Protein AF-A0AAW6DML3-F1 (afdb_monomer_lite)

Organism: Mediterraneibacter gnavus (NCBI:txid33038)

Secondary structure (DSSP, 8-state):
-PPPPP-------S----EEE--SSTTTT-EEE-----TTHHHHHHHHHHHHHHHHHHHHHHHHHHHS--SSSHHHHHHHHH--TTSS------TTHHHHHHH-TTTTTHHHHHHHHHHHHHHHHHTTT----

Sequence (133 aa):
MAKGKKKFQIETPRGKISTYTISKGNLKGRTIARLDWNPNFRPNMESGFANAQEFVDSECIRRMNPETPRRTGALAKSPTLGSVIGSGEIDQIAPYARRQYYEHKEKSRWFERMKNRHKDSILKGAANYVKSH

Foldseek 3Di:
DAADADQDFDDDDDDDWDWDADCDDPRHGDIGTDDDDDPCLGVLQRQLLQVLQLLLLVLLLVLLLVLDDDDPSLQSCQQVVRYDRNRNDGDRPDPCNVVCQPPPPPRHVSSVVSCVVCVVVSVVVSVVSRDDD

Structure (mmCIF, N/CA/C/O backbone):
data_AF-A0AAW6DML3-F1
#
_entry.id   AF-A0AAW6DML3-F1
#
loop_
_atom_site.group_PDB
_atom_site.id
_atom_site.type_symbol
_atom_site.label_atom_id
_atom_site.label_alt_id
_atom_site.label_comp_id
_atom_site.label_asym_id
_atom_site.label_entity_id
_atom_site.label_seq_id
_atom_site.pdbx_PDB_ins_code
_atom_site.Cartn_x
_atom_site.Cartn_y
_atom_site.Cartn_z
_atom_site.occupancy
_atom_site.B_iso_or_equiv
_atom_site.auth_seq_id
_atom_site.auth_comp_id
_atom_site.auth_asym_id
_atom_site.auth_atom_id
_atom_site.pdbx_PDB_model_num
ATOM 1 N N . MET A 1 1 ? 2.579 -18.655 -4.640 1.00 49.41 1 MET A N 1
ATOM 2 C CA . MET A 1 1 ? 1.121 -18.416 -4.684 1.00 49.41 1 MET A CA 1
ATOM 3 C C . MET A 1 1 ? 0.875 -17.087 -4.006 1.00 49.41 1 MET A C 1
ATOM 5 O O . MET A 1 1 ? 1.466 -16.884 -2.953 1.00 49.41 1 MET A O 1
ATOM 9 N N . ALA A 1 2 ? 0.085 -16.204 -4.617 1.00 57.69 2 ALA A N 1
ATOM 10 C CA . ALA A 1 2 ? -0.191 -14.885 -4.059 1.00 57.69 2 ALA A CA 1
ATOM 11 C C . ALA A 1 2 ? -0.831 -15.024 -2.674 1.00 57.69 2 ALA A C 1
ATOM 13 O O . ALA A 1 2 ? -1.744 -15.835 -2.482 1.00 57.69 2 ALA A O 1
ATOM 14 N N . LYS A 1 3 ? -0.344 -14.257 -1.703 1.00 67.94 3 LYS A N 1
ATOM 15 C CA . LYS A 1 3 ? -0.898 -14.257 -0.350 1.00 67.94 3 LYS A CA 1
ATOM 16 C C . LYS A 1 3 ? -2.324 -13.696 -0.387 1.00 67.94 3 LYS A C 1
ATOM 18 O O . LYS A 1 3 ? -2.578 -12.685 -1.035 1.00 67.94 3 LYS A O 1
ATOM 23 N N . GLY A 1 4 ? -3.269 -14.364 0.279 1.00 72.94 4 GLY A N 1
ATOM 24 C CA . GLY A 1 4 ? -4.652 -13.884 0.377 1.00 72.94 4 GLY A CA 1
ATOM 25 C C . GLY A 1 4 ? -4.756 -12.534 1.101 1.00 72.94 4 GLY A C 1
ATOM 26 O O . GLY A 1 4 ? -3.795 -12.085 1.729 1.00 72.94 4 GLY A O 1
ATOM 27 N N . LYS A 1 5 ? -5.932 -11.893 1.039 1.00 79.00 5 LYS A N 1
ATOM 28 C CA . LYS A 1 5 ? -6.179 -10.616 1.732 1.00 79.00 5 LYS A CA 1
ATOM 29 C C . LYS A 1 5 ? -5.809 -10.710 3.214 1.00 79.00 5 LYS A C 1
ATOM 31 O O . LYS A 1 5 ? -6.138 -11.692 3.889 1.00 79.00 5 LYS A O 1
ATOM 36 N N . LYS A 1 6 ? -5.138 -9.676 3.722 1.00 78.19 6 LYS A N 1
ATOM 37 C CA . LYS A 1 6 ? -4.683 -9.622 5.108 1.00 78.19 6 LYS A CA 1
ATOM 38 C C . LYS A 1 6 ? -5.885 -9.509 6.041 1.00 78.19 6 LYS A C 1
ATOM 40 O O . LYS A 1 6 ? -6.681 -8.580 5.938 1.00 78.19 6 LYS A O 1
ATOM 45 N N . LYS A 1 7 ? -6.005 -10.458 6.969 1.00 73.31 7 LYS A N 1
ATOM 46 C CA . LYS A 1 7 ? -6.999 -10.397 8.044 1.00 73.31 7 LYS A CA 1
ATOM 47 C C . LYS A 1 7 ? -6.430 -9.560 9.183 1.00 73.31 7 LYS A C 1
ATOM 49 O O . LYS A 1 7 ? -5.454 -9.963 9.812 1.00 73.31 7 LYS A O 1
ATOM 54 N N . PHE A 1 8 ? -7.021 -8.397 9.419 1.00 71.75 8 PHE A N 1
ATOM 55 C CA . PHE A 1 8 ? -6.728 -7.589 10.595 1.00 71.75 8 PHE A CA 1
ATOM 56 C C . PHE A 1 8 ? -7.548 -8.133 11.764 1.00 71.75 8 PHE A C 1
ATOM 58 O O . PHE A 1 8 ? -8.754 -8.304 11.631 1.00 71.75 8 PHE A O 1
ATOM 65 N N . GLN A 1 9 ? -6.885 -8.450 12.874 1.00 68.62 9 GLN A N 1
ATOM 66 C CA . GLN A 1 9 ? -7.535 -8.817 14.129 1.00 68.62 9 GLN A CA 1
ATOM 67 C C . GLN A 1 9 ? -7.141 -7.778 15.167 1.00 68.62 9 GLN A C 1
ATOM 69 O O . GLN A 1 9 ? -5.955 -7.610 15.453 1.00 68.62 9 GLN A O 1
ATOM 74 N N . ILE A 1 10 ? -8.123 -7.049 15.693 1.00 64.75 10 ILE A N 1
ATOM 75 C CA . ILE A 1 10 ? -7.878 -6.052 16.735 1.00 64.75 10 ILE A CA 1
ATOM 76 C C . ILE A 1 10 ? -8.246 -6.653 18.084 1.00 64.75 10 ILE A C 1
ATOM 78 O O . ILE A 1 10 ? -9.422 -6.846 18.421 1.00 64.75 10 ILE A O 1
ATOM 82 N N . GLU A 1 11 ? -7.212 -6.908 18.876 1.00 58.78 11 GLU A N 1
ATOM 83 C CA . GLU A 1 11 ? -7.327 -7.217 20.293 1.00 58.78 11 GLU A CA 1
ATOM 84 C C . GLU A 1 11 ? -7.375 -5.898 21.069 1.00 58.78 11 GLU A C 1
ATOM 86 O O . GLU A 1 11 ? -6.364 -5.234 21.288 1.00 58.78 11 GLU A O 1
ATOM 91 N N . THR A 1 12 ? -8.573 -5.453 21.450 1.00 58.56 12 THR A N 1
ATOM 92 C CA . THR A 1 12 ? -8.710 -4.261 22.297 1.00 58.56 12 THR A CA 1
ATOM 93 C C . THR A 1 12 ? -8.228 -4.576 23.715 1.00 58.56 12 THR A C 1
ATOM 95 O O . THR A 1 12 ? -8.792 -5.480 24.346 1.00 58.56 12 THR A O 1
ATOM 98 N N . PRO A 1 13 ? -7.274 -3.819 24.285 1.00 53.22 13 PRO A N 1
ATOM 99 C CA . PRO A 1 13 ? -6.909 -3.982 25.679 1.00 53.22 13 PRO A CA 1
ATOM 100 C C . PRO A 1 13 ? -8.040 -3.439 26.560 1.00 53.22 13 PRO A C 1
ATOM 102 O O . PRO A 1 13 ? -8.206 -2.237 26.744 1.00 53.22 13 PRO A O 1
ATOM 105 N N . ARG A 1 14 ? -8.831 -4.345 27.130 1.00 52.03 14 ARG A N 1
ATOM 106 C CA . ARG A 1 14 ? -8.954 -4.437 28.593 1.00 52.03 14 ARG A CA 1
ATOM 107 C C . ARG A 1 14 ? -9.643 -3.311 29.391 1.00 52.03 14 ARG A C 1
ATOM 109 O O . ARG A 1 14 ? -10.562 -3.593 30.149 1.00 52.03 14 ARG A O 1
ATOM 116 N N . GLY A 1 15 ? -9.120 -2.075 29.376 1.00 51.00 15 GLY A N 1
ATOM 117 C CA . GLY A 1 15 ? -9.242 -1.198 30.557 1.00 51.00 15 GLY A CA 1
ATOM 118 C C . GLY A 1 15 ? -8.995 0.313 30.398 1.00 51.00 15 GLY A C 1
ATOM 119 O O . GLY A 1 15 ? -7.911 0.757 30.049 1.00 51.00 15 GLY A O 1
ATOM 120 N N . LYS A 1 16 ? -10.017 1.098 30.755 1.00 44.84 16 LYS A N 1
ATOM 121 C CA . LYS A 1 16 ? -10.086 2.570 30.934 1.00 44.84 16 LYS A CA 1
ATOM 122 C C . LYS A 1 16 ? -11.348 2.977 31.736 1.00 44.84 16 LYS A C 1
ATOM 124 O O . LYS A 1 16 ? -12.293 3.562 31.254 1.00 44.84 16 LYS A O 1
ATOM 129 N N . ILE A 1 17 ? -11.451 2.441 32.933 1.00 45.34 17 ILE A N 1
ATOM 130 C CA . ILE A 1 17 ? -12.306 2.829 34.059 1.00 45.34 17 ILE A CA 1
ATOM 131 C C . ILE A 1 17 ? -13.256 4.069 33.869 1.00 45.34 17 ILE A C 1
ATOM 133 O O . ILE A 1 17 ? -12.784 5.199 33.920 1.00 45.34 17 ILE A O 1
ATOM 137 N N . SER A 1 18 ? -14.589 3.890 33.762 1.00 50.72 18 SER A N 1
ATOM 138 C CA . SER A 1 18 ? -15.626 4.954 33.892 1.00 50.72 18 SER A CA 1
ATOM 139 C C . SER A 1 18 ? -16.259 4.945 35.283 1.00 50.72 18 SER A C 1
ATOM 141 O O . SER A 1 18 ? -17.000 4.025 35.623 1.00 50.72 18 SER A O 1
ATOM 143 N N . THR A 1 19 ? -15.973 5.950 36.100 1.00 45.53 19 THR A N 1
ATOM 144 C CA . THR A 1 19 ? -16.494 6.080 37.466 1.00 45.53 19 THR A CA 1
ATOM 145 C C . THR A 1 19 ? -17.940 6.594 37.490 1.00 45.53 19 THR A C 1
ATOM 147 O O . THR A 1 19 ? -18.241 7.620 36.889 1.00 45.53 19 THR A O 1
ATOM 150 N N . TYR A 1 20 ? -18.843 5.930 38.218 1.00 52.28 20 TYR A N 1
ATOM 151 C CA . TYR A 1 20 ? -20.169 6.462 38.553 1.00 52.28 20 TYR A CA 1
ATOM 152 C C . TYR A 1 20 ? -20.487 6.295 40.046 1.00 52.28 20 TYR A C 1
ATOM 154 O O . TYR A 1 20 ? -20.184 5.267 40.659 1.00 52.28 20 TYR A O 1
ATOM 162 N N . THR A 1 21 ? -21.095 7.332 40.630 1.00 46.97 21 THR A N 1
ATOM 163 C CA . THR A 1 21 ? -21.505 7.381 42.042 1.00 46.97 21 THR A CA 1
ATOM 164 C C . THR A 1 21 ? -22.943 6.890 42.174 1.00 46.97 21 THR A C 1
ATOM 166 O O . THR A 1 21 ? -23.864 7.485 41.615 1.00 46.97 21 THR A O 1
ATOM 169 N N . ILE A 1 22 ? -23.158 5.811 42.927 1.00 55.00 22 ILE A N 1
ATOM 170 C CA . ILE A 1 22 ? -24.502 5.265 43.156 1.00 55.00 22 ILE A CA 1
ATOM 171 C C . ILE A 1 22 ? -25.248 6.155 44.160 1.00 55.00 22 ILE A C 1
ATOM 173 O O . ILE A 1 22 ? -24.853 6.273 45.322 1.00 55.00 22 ILE A O 1
ATOM 177 N N . SER A 1 23 ? -26.341 6.775 43.712 1.00 51.31 23 SER A N 1
ATOM 178 C CA . SER A 1 23 ? -27.131 7.746 44.483 1.00 51.31 23 SER A CA 1
ATOM 179 C C . SER A 1 23 ? -28.360 7.154 45.199 1.00 51.31 23 SER A C 1
ATOM 181 O O . SER A 1 23 ? -28.929 7.829 46.060 1.00 51.31 23 SER A O 1
ATOM 183 N N . LYS A 1 24 ? -28.756 5.897 44.925 1.00 48.69 24 LYS A N 1
ATOM 184 C CA . LYS A 1 24 ? -29.892 5.206 45.583 1.00 48.69 24 LYS A CA 1
ATOM 185 C C . LYS A 1 24 ? -29.634 3.703 45.812 1.00 48.69 24 LYS A C 1
ATOM 187 O O . LYS A 1 24 ? -29.017 3.051 44.977 1.00 48.69 24 LYS A O 1
ATOM 192 N N . GLY A 1 25 ? -30.147 3.162 46.925 1.00 60.84 25 GLY A N 1
ATOM 193 C CA . GLY A 1 25 ? -30.042 1.744 47.329 1.00 60.84 25 GLY A CA 1
ATOM 194 C C . GLY A 1 25 ? -28.984 1.457 48.411 1.00 60.84 25 GLY A C 1
ATOM 195 O O . GLY A 1 25 ? -28.282 2.363 48.853 1.00 60.84 25 GLY A O 1
ATOM 196 N N . ASN A 1 26 ? -28.837 0.186 48.815 1.00 57.41 26 ASN A N 1
ATOM 197 C CA . ASN A 1 26 ? -27.897 -0.292 49.858 1.00 57.41 26 ASN A CA 1
ATOM 198 C C . ASN A 1 26 ? -26.395 -0.075 49.546 1.00 57.41 26 ASN A C 1
ATOM 200 O O . ASN A 1 26 ? -25.542 -0.362 50.379 1.00 57.41 26 ASN A O 1
ATOM 204 N N . LEU A 1 27 ? -26.054 0.421 48.351 1.00 59.22 27 LEU A N 1
ATOM 205 C CA . LEU A 1 27 ? -24.682 0.684 47.881 1.00 59.22 27 LEU A CA 1
ATOM 206 C C . LEU A 1 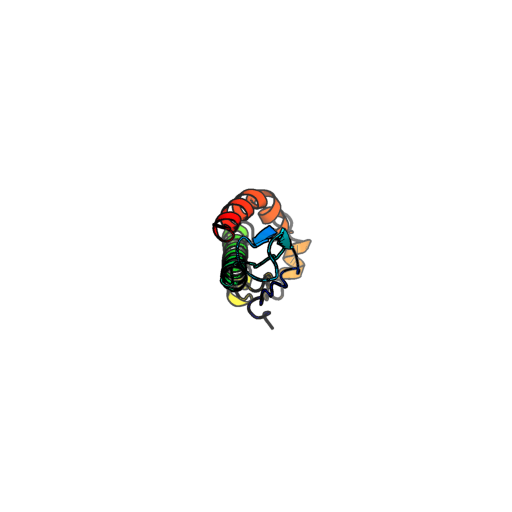27 ? -24.386 2.191 47.721 1.00 59.22 27 LEU A C 1
ATOM 208 O O . LEU A 1 27 ? -23.432 2.573 47.040 1.00 59.22 27 LEU A O 1
ATOM 212 N N . LYS A 1 28 ? -25.215 3.048 48.331 1.00 48.53 28 LYS A N 1
ATOM 213 C CA . LYS A 1 28 ? -25.092 4.512 48.314 1.00 48.53 28 LYS A CA 1
ATOM 214 C C . LYS A 1 28 ? -23.699 4.948 48.795 1.00 48.53 28 LYS A C 1
ATOM 216 O O . LYS A 1 28 ? -23.291 4.602 49.898 1.00 48.53 28 LYS A O 1
ATOM 221 N N . GLY A 1 29 ? -22.978 5.707 47.965 1.00 59.53 29 GLY A N 1
ATOM 222 C CA . GLY A 1 29 ? -21.637 6.230 48.280 1.00 59.53 29 GLY A CA 1
ATOM 223 C C . GLY A 1 29 ? -20.448 5.410 47.756 1.00 59.53 29 GLY A C 1
ATOM 224 O O . GLY A 1 29 ? -19.312 5.850 47.904 1.00 59.53 29 GLY A O 1
ATOM 225 N N . ARG A 1 30 ? -20.668 4.256 47.105 1.00 57.16 30 ARG A N 1
ATOM 226 C CA . ARG A 1 30 ? -19.601 3.530 46.389 1.00 57.16 30 ARG A CA 1
ATOM 227 C C . ARG A 1 30 ? -19.385 4.099 44.982 1.00 57.16 30 ARG A C 1
ATOM 229 O O . ARG A 1 30 ? -20.340 4.249 44.220 1.00 57.16 30 ARG A O 1
ATOM 236 N N . THR A 1 31 ? -18.122 4.347 44.635 1.00 55.75 31 THR A N 1
ATOM 237 C CA . THR A 1 31 ? -17.674 4.693 43.277 1.00 55.75 31 THR A CA 1
ATOM 238 C C . THR A 1 31 ? -17.284 3.413 42.542 1.00 55.75 31 THR A C 1
ATOM 240 O O . THR A 1 31 ? -16.312 2.760 42.920 1.00 55.75 31 THR A O 1
ATOM 243 N N . ILE A 1 32 ? -18.034 3.035 41.505 1.00 57.28 32 ILE A N 1
ATOM 244 C CA . ILE A 1 32 ? -17.712 1.888 40.638 1.00 57.28 32 ILE A CA 1
ATOM 245 C C . ILE A 1 32 ? -17.209 2.414 39.307 1.00 57.28 32 ILE A C 1
ATOM 247 O O . ILE A 1 32 ? -17.704 3.418 38.814 1.00 57.28 32 ILE A O 1
ATOM 251 N N . ALA A 1 33 ? -16.210 1.746 38.746 1.00 54.09 33 ALA A N 1
ATOM 252 C CA . ALA A 1 33 ? -15.332 2.313 37.751 1.00 54.09 33 ALA A CA 1
ATOM 253 C C . ALA A 1 33 ? -15.192 1.320 36.567 1.00 54.09 33 ALA A C 1
ATOM 255 O O . ALA A 1 33 ? -14.529 0.295 36.701 1.00 54.09 33 ALA A O 1
ATOM 256 N N . ARG A 1 34 ? -15.870 1.556 35.430 1.00 55.62 34 ARG A N 1
ATOM 257 C CA . ARG A 1 34 ? -16.084 0.590 34.329 1.00 55.62 34 ARG A CA 1
ATOM 258 C C . ARG A 1 34 ? -15.692 1.123 32.948 1.00 55.62 34 ARG A C 1
ATOM 260 O O . ARG A 1 34 ? -16.321 2.049 32.464 1.00 55.62 34 ARG A O 1
ATOM 267 N N . LEU A 1 35 ? -14.670 0.572 32.295 1.00 57.16 35 LEU A N 1
ATOM 268 C CA . LEU A 1 35 ? -14.467 0.839 30.864 1.00 57.16 35 LEU A CA 1
ATOM 269 C C . LEU A 1 35 ? -15.358 -0.065 30.046 1.00 57.16 35 LEU A C 1
ATOM 271 O O . LEU A 1 35 ? -15.179 -1.279 30.109 1.00 57.16 35 LEU A O 1
ATOM 275 N N . ASP A 1 36 ? -16.152 0.524 29.169 1.00 62.16 36 ASP A N 1
ATOM 276 C CA . ASP A 1 36 ? -16.731 -0.207 28.056 1.00 62.16 36 ASP A CA 1
ATOM 277 C C . ASP A 1 36 ? -16.252 0.447 26.748 1.00 62.16 36 ASP A C 1
ATOM 279 O O . ASP A 1 36 ? -16.404 1.651 26.540 1.00 62.16 36 ASP A O 1
ATOM 283 N N . TRP A 1 37 ? -15.601 -0.334 25.880 1.00 61.97 37 TRP A N 1
ATOM 284 C CA . TRP A 1 37 ? -15.304 0.095 24.510 1.00 61.97 37 TRP A CA 1
ATOM 285 C C . TRP A 1 37 ? -16.603 0.132 23.701 1.00 61.97 37 TRP A C 1
ATOM 287 O O . TRP A 1 37 ? -17.476 -0.711 23.906 1.00 61.97 37 TRP A O 1
ATOM 297 N N . ASN A 1 38 ? -16.705 1.052 22.734 1.00 71.06 38 ASN A N 1
ATOM 298 C CA . ASN A 1 38 ? -17.790 1.013 21.752 1.00 71.06 38 ASN A CA 1
ATOM 299 C C . ASN A 1 38 ? -17.780 -0.373 21.065 1.00 71.06 38 ASN A C 1
ATOM 301 O O . ASN A 1 38 ? -16.772 -0.708 20.438 1.00 71.06 38 ASN A O 1
ATOM 305 N N . PRO A 1 39 ? -18.858 -1.177 21.152 1.00 73.12 39 PRO A N 1
ATOM 306 C CA . PRO A 1 39 ? -18.905 -2.515 20.558 1.00 73.12 39 PRO A CA 1
ATOM 307 C C . PRO A 1 39 ? -18.596 -2.524 19.054 1.00 73.12 39 PRO A C 1
ATOM 309 O O . PRO A 1 39 ? -18.017 -3.481 18.544 1.00 73.12 39 PRO A O 1
ATOM 312 N N . ASN A 1 40 ? -18.900 -1.422 18.362 1.00 78.56 40 ASN A N 1
ATOM 313 C CA . ASN A 1 40 ? -18.650 -1.254 16.932 1.00 78.56 40 ASN A CA 1
ATOM 314 C C . ASN A 1 40 ? -17.210 -0.830 16.609 1.00 78.56 40 ASN A C 1
ATOM 316 O O . ASN A 1 40 ? -16.824 -0.816 15.445 1.00 78.56 40 ASN A O 1
ATOM 320 N N . PHE A 1 41 ? -16.385 -0.502 17.607 1.00 77.25 41 PHE A N 1
ATOM 321 C CA . PHE A 1 41 ? -15.006 -0.062 17.393 1.00 77.25 41 PHE A CA 1
ATOM 322 C C . PHE A 1 41 ? -14.176 -1.117 16.659 1.00 77.25 41 PHE A C 1
ATOM 324 O O . PHE A 1 41 ? -13.514 -0.802 15.676 1.00 77.25 41 PHE A O 1
ATOM 331 N N . ARG A 1 42 ? -14.239 -2.374 17.113 1.00 78.44 42 ARG A N 1
ATOM 332 C CA . ARG A 1 42 ? -13.477 -3.489 16.532 1.00 78.44 42 ARG A CA 1
ATOM 333 C C . ARG A 1 42 ? -13.822 -3.727 15.057 1.00 78.44 42 ARG A C 1
ATOM 335 O O . ARG A 1 42 ? -12.912 -3.586 14.243 1.00 78.44 42 ARG A O 1
ATOM 342 N N . PRO A 1 43 ? -15.089 -3.999 14.679 1.00 81.69 43 PRO A N 1
ATOM 343 C CA . PRO A 1 43 ? -15.427 -4.229 13.274 1.00 81.69 43 PRO A CA 1
ATOM 344 C C . PRO A 1 43 ? -15.166 -2.997 12.394 1.00 81.69 43 PRO A C 1
ATOM 346 O O . PRO A 1 43 ? -14.689 -3.142 11.268 1.00 81.69 43 PRO A O 1
ATOM 349 N N . ASN A 1 44 ? -15.401 -1.781 12.903 1.00 83.88 44 ASN A N 1
ATOM 350 C CA . ASN A 1 44 ? -15.148 -0.556 12.140 1.00 83.88 44 ASN A CA 1
ATOM 351 C C . ASN A 1 44 ? -13.655 -0.345 11.875 1.00 83.88 44 ASN A C 1
ATOM 353 O O . ASN A 1 44 ? -13.270 -0.002 10.759 1.00 83.88 44 ASN A O 1
ATOM 357 N N . MET A 1 45 ? -12.808 -0.569 12.880 1.00 82.50 45 MET A N 1
ATOM 358 C CA . MET A 1 45 ? -11.364 -0.420 12.733 1.00 82.50 45 MET A CA 1
ATOM 359 C C . MET A 1 45 ? -10.762 -1.524 11.864 1.00 82.50 45 MET A C 1
ATOM 361 O O . MET A 1 45 ? -9.933 -1.225 11.011 1.00 82.50 45 MET A O 1
ATOM 365 N N . GLU A 1 46 ? -11.199 -2.777 12.013 1.00 85.12 46 GLU A N 1
ATOM 366 C CA . GLU A 1 46 ? -10.756 -3.883 11.150 1.00 85.12 46 GLU A CA 1
ATOM 367 C C . GLU A 1 46 ? -11.084 -3.610 9.677 1.00 85.12 46 GLU A C 1
ATOM 369 O O . GLU A 1 46 ? -10.215 -3.758 8.815 1.00 85.12 46 GLU A O 1
ATOM 374 N N . SER A 1 47 ? -12.299 -3.127 9.395 1.00 86.44 47 SER A N 1
ATOM 375 C CA . SER A 1 47 ? -12.704 -2.694 8.053 1.00 86.44 47 SER A CA 1
ATOM 376 C C . SER A 1 47 ? -11.872 -1.504 7.560 1.00 86.44 47 SER A C 1
ATOM 378 O O . SER A 1 47 ? -11.369 -1.516 6.436 1.00 86.44 47 SER A O 1
ATOM 380 N N . GLY A 1 48 ? -11.643 -0.500 8.412 1.00 87.75 48 GLY A N 1
ATOM 381 C CA . GLY A 1 48 ? -10.801 0.654 8.094 1.00 87.75 48 GLY A CA 1
ATOM 382 C C . GLY A 1 48 ? -9.372 0.264 7.708 1.00 87.75 48 GLY A C 1
ATOM 383 O O . GLY A 1 48 ? -8.861 0.730 6.690 1.00 87.75 48 GLY A O 1
ATOM 384 N N . PHE A 1 49 ? -8.737 -0.639 8.462 1.00 88.69 49 PHE A N 1
ATOM 385 C CA . PHE A 1 49 ? -7.397 -1.141 8.142 1.00 88.69 49 PHE A CA 1
ATOM 386 C C . PHE A 1 49 ? -7.371 -2.000 6.877 1.00 88.69 49 PHE A C 1
ATOM 388 O O . PHE A 1 49 ? -6.429 -1.875 6.093 1.00 88.69 49 PHE A O 1
ATOM 395 N N . ALA A 1 50 ? -8.394 -2.826 6.641 1.00 89.44 50 ALA A N 1
ATOM 396 C CA . ALA A 1 50 ? -8.516 -3.588 5.399 1.00 89.44 50 ALA A CA 1
ATOM 397 C C . ALA A 1 50 ? -8.583 -2.655 4.181 1.00 89.44 50 ALA A C 1
ATOM 399 O O . ALA A 1 50 ? -7.788 -2.796 3.251 1.00 89.44 50 ALA A O 1
ATOM 400 N N . ASN A 1 51 ? -9.444 -1.636 4.233 1.00 91.00 51 ASN A N 1
ATOM 401 C CA . ASN A 1 51 ? -9.574 -0.640 3.169 1.00 91.00 51 ASN A CA 1
ATOM 402 C C . ASN A 1 51 ? -8.289 0.182 2.988 1.00 91.00 51 ASN A C 1
ATOM 404 O O . ASN A 1 51 ? -7.868 0.442 1.861 1.00 91.00 51 ASN A O 1
ATOM 408 N N . ALA A 1 52 ? -7.624 0.551 4.087 1.00 92.06 52 ALA A N 1
ATOM 409 C CA . ALA A 1 52 ? -6.339 1.239 4.036 1.00 92.06 52 ALA A CA 1
ATOM 410 C C . ALA A 1 52 ? -5.261 0.380 3.357 1.00 92.06 52 ALA A C 1
ATOM 412 O O . ALA A 1 52 ? -4.493 0.895 2.547 1.00 92.06 52 ALA A O 1
ATOM 413 N N . GLN A 1 53 ? -5.211 -0.925 3.644 1.00 91.19 53 GLN A N 1
ATOM 414 C CA . GLN A 1 53 ? -4.261 -1.841 3.014 1.00 91.19 53 GLN A CA 1
ATOM 415 C C . GLN A 1 53 ? -4.532 -1.992 1.515 1.00 91.19 53 GLN A C 1
ATOM 417 O O . GLN A 1 53 ? -3.598 -1.926 0.718 1.00 91.19 53 GLN A O 1
ATOM 422 N N . GLU A 1 54 ? -5.797 -2.138 1.116 1.00 93.00 54 GLU A N 1
ATOM 423 C CA . GLU A 1 54 ? -6.184 -2.191 -0.297 1.00 93.00 54 GLU A CA 1
ATOM 424 C C . GLU A 1 54 ? -5.794 -0.908 -1.040 1.00 93.00 54 GLU A C 1
ATOM 426 O O . GLU A 1 54 ? -5.248 -0.972 -2.146 1.00 93.00 54 GLU A O 1
ATOM 431 N N . PHE A 1 55 ? -5.997 0.254 -0.414 1.00 94.00 55 PHE A N 1
ATOM 432 C CA . PHE A 1 55 ? -5.571 1.541 -0.955 1.00 94.00 55 PHE A CA 1
ATOM 433 C C . PHE A 1 55 ? -4.047 1.627 -1.116 1.00 94.00 55 PHE A C 1
ATOM 435 O O . PHE A 1 55 ? -3.556 2.028 -2.171 1.00 94.00 55 PHE A O 1
ATOM 442 N N . VAL A 1 56 ? -3.280 1.232 -0.095 1.00 93.62 56 VAL A N 1
ATOM 443 C CA . VAL A 1 56 ? -1.810 1.256 -0.148 1.00 93.62 56 VAL A CA 1
ATOM 444 C C . VAL A 1 56 ? -1.291 0.358 -1.268 1.00 93.62 56 VAL A C 1
ATOM 446 O O . VAL A 1 56 ? -0.457 0.801 -2.060 1.00 93.62 56 VAL A O 1
ATOM 449 N N . ASP A 1 57 ? -1.797 -0.871 -1.373 1.00 92.44 57 ASP A N 1
ATOM 450 C CA . ASP A 1 57 ? -1.354 -1.841 -2.378 1.00 92.44 57 ASP A CA 1
ATOM 451 C C . ASP A 1 57 ? -1.670 -1.350 -3.801 1.00 92.44 57 ASP A C 1
ATOM 453 O O . ASP A 1 57 ? -0.811 -1.379 -4.689 1.00 92.44 57 ASP A O 1
ATOM 457 N N . SER A 1 58 ? -2.881 -0.830 -4.015 1.00 92.88 58 SER A N 1
ATOM 458 C CA . SER A 1 58 ? -3.309 -0.300 -5.315 1.00 92.88 58 SER A CA 1
ATOM 459 C C . SER A 1 58 ? -2.541 0.963 -5.719 1.00 92.88 58 SER A C 1
ATOM 461 O O . SER A 1 58 ? -2.085 1.062 -6.863 1.00 92.88 58 SER A O 1
ATOM 463 N N . GLU A 1 59 ? -2.292 1.891 -4.790 1.00 94.25 59 GLU A N 1
ATOM 464 C CA . GLU A 1 59 ? -1.457 3.066 -5.050 1.00 94.25 59 GLU A CA 1
ATOM 465 C C . GLU A 1 59 ? -0.004 2.689 -5.344 1.00 94.25 59 GLU A C 1
ATOM 467 O O . GLU A 1 59 ? 0.605 3.262 -6.252 1.00 94.25 59 GLU A O 1
ATOM 472 N N . CYS A 1 60 ? 0.550 1.709 -4.625 1.00 93.69 60 CYS A N 1
ATOM 473 C CA . CYS A 1 60 ? 1.895 1.215 -4.889 1.00 93.69 60 CYS A CA 1
ATOM 474 C C . CYS A 1 60 ? 1.995 0.660 -6.311 1.00 93.69 60 CYS A C 1
ATOM 476 O O . CYS A 1 60 ? 2.878 1.081 -7.053 1.00 93.69 60 CYS A O 1
ATOM 478 N N . ILE A 1 61 ? 1.072 -0.208 -6.738 1.00 92.88 61 ILE A N 1
ATOM 479 C CA . ILE A 1 61 ? 1.058 -0.757 -8.106 1.00 92.88 61 ILE A CA 1
ATOM 480 C C . ILE A 1 61 ? 0.910 0.364 -9.144 1.00 92.88 61 ILE A C 1
ATOM 482 O O . ILE A 1 61 ? 1.678 0.423 -10.110 1.00 92.88 61 ILE A O 1
ATOM 486 N N . ARG A 1 62 ? -0.028 1.295 -8.932 1.00 93.56 62 ARG A N 1
ATOM 487 C CA . ARG A 1 62 ? -0.296 2.407 -9.855 1.00 93.56 62 ARG A CA 1
ATOM 488 C C . ARG A 1 62 ? 0.930 3.296 -10.050 1.00 93.56 62 ARG A C 1
ATOM 490 O O . ARG A 1 62 ? 1.291 3.601 -11.187 1.00 93.56 62 ARG A O 1
ATOM 497 N N . ARG A 1 63 ? 1.583 3.699 -8.957 1.00 93.44 63 ARG A N 1
ATOM 498 C CA . ARG A 1 63 ? 2.749 4.598 -8.980 1.00 93.44 63 ARG A CA 1
ATOM 499 C C . ARG A 1 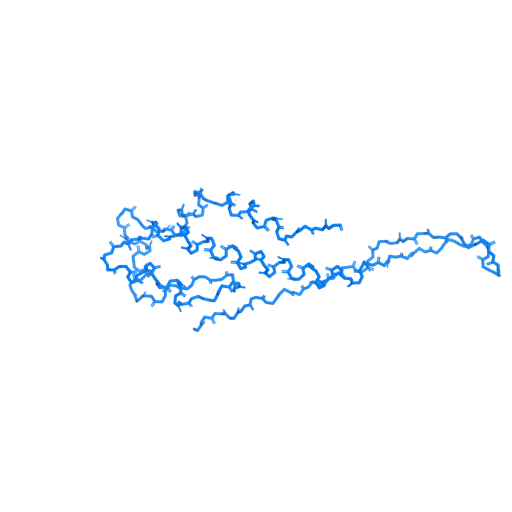63 ? 4.048 3.893 -9.342 1.00 93.44 63 ARG A C 1
ATOM 501 O O . ARG A 1 63 ? 4.972 4.529 -9.835 1.00 93.44 63 ARG A O 1
ATOM 508 N N . MET A 1 64 ? 4.121 2.581 -9.150 1.00 92.12 64 MET A N 1
ATOM 509 C CA . MET A 1 64 ? 5.266 1.772 -9.557 1.00 92.12 64 MET A CA 1
ATOM 510 C C . MET A 1 64 ? 5.314 1.556 -11.075 1.00 92.12 64 MET A C 1
ATOM 512 O O . MET A 1 64 ? 6.393 1.435 -11.656 1.00 92.12 64 MET A O 1
ATOM 516 N N . ASN A 1 65 ? 4.159 1.550 -11.739 1.00 90.88 65 ASN A N 1
ATOM 517 C CA . ASN A 1 65 ? 4.026 1.337 -13.178 1.00 90.88 65 ASN A CA 1
ATOM 518 C C . ASN A 1 65 ? 4.924 2.260 -14.053 1.00 90.88 65 ASN A C 1
ATOM 520 O O . ASN A 1 65 ? 5.633 1.735 -14.913 1.00 90.88 65 ASN A O 1
ATOM 524 N N . PRO A 1 66 ? 4.973 3.599 -13.863 1.00 91.56 66 PRO A N 1
ATOM 525 C CA . PRO A 1 66 ? 5.884 4.475 -14.619 1.00 91.56 66 PRO A CA 1
ATOM 526 C C . PRO A 1 66 ? 7.376 4.269 -14.300 1.00 91.56 66 PRO A C 1
ATOM 528 O O . PRO A 1 66 ? 8.227 4.503 -15.161 1.00 91.56 66 PRO A O 1
ATOM 531 N N . GLU A 1 67 ? 7.693 3.813 -13.089 1.00 89.94 67 GLU A N 1
ATOM 532 C CA . GLU A 1 67 ? 9.068 3.604 -12.612 1.00 89.94 67 GLU A CA 1
ATOM 533 C C . GLU A 1 67 ? 9.661 2.270 -13.067 1.00 89.94 67 GLU A C 1
ATOM 535 O O . GLU A 1 67 ? 10.878 2.105 -13.134 1.00 89.94 67 GLU A O 1
ATOM 540 N N . THR A 1 68 ? 8.796 1.315 -13.397 1.00 91.06 68 THR A N 1
ATOM 541 C CA . THR A 1 68 ? 9.193 -0.026 -13.815 1.00 91.06 68 THR A CA 1
ATOM 542 C C . THR A 1 68 ? 9.845 0.034 -15.203 1.00 91.06 68 THR A C 1
ATOM 544 O O . THR A 1 68 ? 9.275 0.627 -16.127 1.00 91.06 68 THR A O 1
ATOM 547 N N . PRO A 1 69 ? 11.020 -0.593 -15.399 1.00 90.38 69 PRO A N 1
ATOM 548 C CA . PRO A 1 69 ? 11.592 -0.811 -16.720 1.00 90.38 69 PRO A CA 1
ATOM 549 C C . PRO A 1 69 ? 10.572 -1.378 -17.711 1.00 90.38 69 PRO A C 1
ATOM 551 O O . PRO A 1 69 ? 9.918 -2.391 -17.443 1.00 90.38 69 PRO A O 1
ATOM 554 N N . ARG A 1 70 ? 10.451 -0.750 -18.884 1.00 88.88 70 ARG A N 1
ATOM 555 C CA . ARG A 1 70 ? 9.542 -1.204 -19.940 1.00 88.88 70 ARG A CA 1
ATOM 556 C C . ARG A 1 70 ? 10.307 -1.535 -21.209 1.00 88.88 70 ARG A C 1
ATOM 558 O O . ARG A 1 70 ? 11.026 -0.704 -21.743 1.00 88.88 70 ARG A O 1
ATOM 565 N N . ARG A 1 71 ? 10.080 -2.759 -21.688 1.00 83.69 71 ARG A N 1
ATOM 566 C CA . ARG A 1 71 ? 10.420 -3.202 -23.045 1.00 83.69 71 ARG A CA 1
ATOM 567 C C . ARG A 1 71 ? 9.167 -3.695 -23.768 1.00 83.69 71 ARG A C 1
ATOM 569 O O . ARG A 1 71 ? 8.765 -3.110 -24.756 1.00 83.69 71 ARG A O 1
ATOM 576 N N . THR A 1 72 ? 8.502 -4.705 -23.205 1.00 85.00 72 THR A N 1
ATOM 577 C CA . THR A 1 72 ? 7.223 -5.259 -23.704 1.00 85.00 72 THR A CA 1
ATOM 578 C C . THR A 1 72 ? 6.025 -4.932 -22.802 1.00 85.00 72 THR A C 1
ATOM 580 O O . THR A 1 72 ? 4.884 -5.222 -23.139 1.00 85.00 72 THR A O 1
ATOM 583 N N . GLY A 1 73 ? 6.273 -4.368 -21.612 1.00 86.25 73 GLY A N 1
ATOM 584 C CA . GLY A 1 73 ? 5.244 -4.070 -20.608 1.00 86.25 73 GLY A CA 1
ATOM 585 C C . GLY A 1 73 ? 4.844 -5.247 -19.708 1.00 86.25 73 GLY A C 1
ATOM 586 O O . GLY A 1 73 ? 4.155 -5.026 -18.715 1.00 86.25 73 GLY A O 1
ATOM 587 N N . ALA A 1 74 ? 5.320 -6.470 -19.974 1.00 90.31 74 ALA A N 1
ATOM 588 C CA . ALA A 1 74 ? 4.993 -7.650 -19.164 1.00 90.31 74 ALA A CA 1
ATOM 589 C C . ALA A 1 74 ? 5.415 -7.505 -17.687 1.00 90.31 74 ALA A C 1
ATOM 591 O O . ALA A 1 74 ? 4.648 -7.841 -16.790 1.00 90.31 74 ALA A O 1
ATOM 592 N N . LEU A 1 75 ? 6.585 -6.908 -17.425 1.00 90.12 75 LEU A N 1
ATOM 593 C CA . LEU A 1 75 ? 7.062 -6.653 -16.057 1.00 90.12 75 LEU A CA 1
ATOM 594 C C . LEU A 1 75 ? 6.157 -5.679 -15.298 1.00 90.12 75 LEU A C 1
ATOM 596 O O . LEU A 1 75 ? 5.884 -5.872 -14.125 1.00 90.12 75 LEU A O 1
ATOM 600 N N . ALA A 1 76 ? 5.653 -4.657 -15.985 1.00 89.56 76 ALA A N 1
ATOM 601 C CA . ALA A 1 76 ? 4.782 -3.658 -15.383 1.00 89.56 76 ALA A CA 1
ATOM 602 C C . ALA A 1 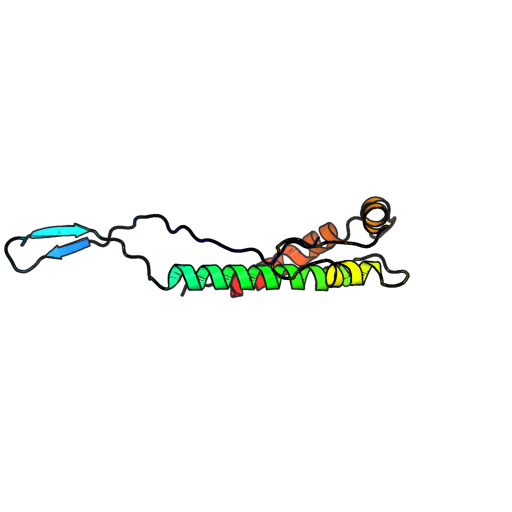76 ? 3.383 -4.212 -15.055 1.00 89.56 76 ALA A C 1
ATOM 604 O O . ALA A 1 76 ? 2.751 -3.760 -14.106 1.00 89.56 76 ALA A O 1
ATOM 605 N N . LYS A 1 77 ? 2.909 -5.205 -15.819 1.00 89.88 77 LYS A N 1
ATOM 606 C CA . LYS A 1 77 ? 1.634 -5.905 -15.575 1.00 89.88 77 LYS A CA 1
ATOM 607 C C . LYS A 1 77 ? 1.761 -7.045 -14.560 1.00 89.88 77 LYS A C 1
ATOM 609 O O . LYS A 1 77 ? 0.768 -7.443 -13.961 1.00 89.88 77 LYS A O 1
ATOM 614 N N . SER A 1 78 ? 2.973 -7.558 -14.355 1.00 89.69 78 SER A N 1
ATOM 615 C CA . SER A 1 78 ? 3.265 -8.664 -13.442 1.00 89.69 78 SER A CA 1
ATOM 616 C C . SER A 1 78 ? 2.747 -8.445 -12.008 1.00 89.69 78 SER A C 1
ATOM 618 O O . SER A 1 78 ? 2.134 -9.377 -11.500 1.00 89.69 78 SER A O 1
ATOM 620 N N . PRO A 1 79 ? 2.919 -7.272 -11.365 1.00 88.00 79 PRO A N 1
ATOM 621 C CA . PRO A 1 79 ? 2.322 -6.983 -10.060 1.00 88.00 79 PRO A CA 1
ATOM 622 C C . PRO A 1 79 ? 0.800 -7.142 -10.030 1.00 88.00 79 PRO A C 1
ATOM 624 O O . PRO A 1 79 ? 0.264 -7.745 -9.110 1.00 88.00 79 PRO A O 1
ATOM 627 N N . THR A 1 80 ? 0.103 -6.626 -11.045 1.00 88.44 80 THR A N 1
ATOM 628 C CA . THR A 1 80 ? -1.366 -6.665 -11.130 1.00 88.44 80 THR A CA 1
ATOM 629 C C . THR A 1 80 ? -1.896 -8.085 -11.307 1.00 88.44 80 THR A C 1
ATOM 631 O O . THR A 1 80 ? -2.966 -8.399 -10.806 1.00 88.44 80 THR A O 1
ATOM 634 N N . LEU A 1 81 ? -1.155 -8.936 -12.019 1.00 87.25 81 LEU A N 1
ATOM 635 C CA . LEU A 1 81 ? -1.528 -10.335 -12.246 1.00 87.25 81 LEU A CA 1
ATOM 636 C C . LEU A 1 81 ? -1.119 -11.250 -11.086 1.00 87.25 81 LEU A C 1
ATOM 638 O O . LEU A 1 81 ? -1.773 -12.255 -10.834 1.00 87.25 81 LEU A O 1
ATOM 642 N N . GLY A 1 82 ? -0.002 -10.932 -10.431 1.00 83.75 82 GLY A N 1
ATOM 643 C CA . GLY A 1 82 ? 0.620 -11.779 -9.422 1.00 83.75 82 GLY A CA 1
ATOM 644 C C . GLY A 1 82 ? 0.205 -11.474 -7.989 1.00 83.75 82 GLY A C 1
ATOM 645 O O . GLY A 1 82 ? 0.366 -12.342 -7.143 1.00 83.75 82 GLY A O 1
ATOM 646 N N . SER A 1 83 ? -0.322 -10.279 -7.710 1.00 88.88 83 SER A N 1
ATOM 647 C CA . SER A 1 83 ? -0.614 -9.829 -6.343 1.00 88.88 83 SER A CA 1
ATOM 648 C C . SER A 1 83 ? -2.111 -9.753 -6.086 1.00 88.88 83 SER A C 1
ATOM 650 O O . SER A 1 83 ? -2.889 -9.362 -6.954 1.00 88.88 83 SER A O 1
ATOM 652 N N . VAL A 1 84 ? -2.507 -10.037 -4.848 1.00 89.19 84 VAL A N 1
ATOM 653 C CA . VAL A 1 84 ? -3.860 -9.757 -4.359 1.00 89.19 84 VAL A CA 1
ATOM 654 C C . VAL A 1 84 ? -3.852 -8.395 -3.672 1.00 89.19 84 VAL A C 1
ATOM 656 O O . VAL A 1 84 ? -3.096 -8.187 -2.726 1.00 89.19 84 VAL A O 1
ATOM 659 N N . ILE A 1 85 ? -4.705 -7.475 -4.128 1.00 88.88 85 ILE A N 1
ATOM 660 C CA . ILE A 1 85 ? -4.873 -6.159 -3.494 1.00 88.88 85 ILE A CA 1
ATOM 661 C C . ILE A 1 85 ? -5.421 -6.353 -2.071 1.00 88.88 85 ILE A C 1
ATOM 663 O O . ILE A 1 85 ? -6.430 -7.038 -1.882 1.00 88.88 85 ILE A O 1
ATOM 667 N N . GLY A 1 86 ? -4.755 -5.760 -1.077 1.00 85.88 86 GLY A N 1
ATOM 668 C CA . GLY A 1 86 ? -5.081 -5.890 0.345 1.00 85.88 86 GLY A CA 1
ATOM 669 C C . GLY A 1 86 ? -4.289 -6.981 1.072 1.00 85.88 86 GLY A C 1
ATOM 670 O O . GLY A 1 86 ? -4.532 -7.229 2.254 1.00 85.88 86 GLY A O 1
ATOM 671 N N . SER A 1 87 ? -3.362 -7.670 0.401 1.00 88.00 87 SER A N 1
ATOM 672 C CA . SER A 1 87 ? -2.478 -8.662 1.029 1.00 88.00 87 SER A CA 1
ATOM 673 C C . SER A 1 87 ? -1.330 -8.007 1.813 1.00 88.00 87 SER A C 1
ATOM 675 O O . SER A 1 87 ? -0.804 -8.608 2.755 1.00 88.00 87 SER A O 1
ATOM 677 N N . GLY A 1 88 ? -0.960 -6.771 1.451 1.00 86.06 88 GLY A N 1
ATOM 678 C CA . GLY A 1 88 ? 0.253 -6.101 1.916 1.00 86.06 88 GLY A CA 1
ATOM 679 C C . GLY A 1 88 ? 1.540 -6.611 1.267 1.00 86.06 88 GLY A C 1
ATOM 680 O O . GLY A 1 88 ? 2.626 -6.294 1.751 1.00 86.06 88 GLY A O 1
ATOM 681 N N . GLU A 1 89 ? 1.435 -7.398 0.196 1.00 89.81 89 GLU A N 1
ATOM 682 C CA . GLU A 1 89 ? 2.555 -7.965 -0.547 1.00 89.81 89 GLU A CA 1
ATOM 683 C C . GLU A 1 89 ? 2.335 -7.790 -2.056 1.00 89.81 89 GLU A C 1
ATOM 685 O O . GLU A 1 89 ? 1.242 -8.011 -2.581 1.00 89.81 89 GLU A O 1
ATOM 690 N N . ILE A 1 90 ? 3.384 -7.350 -2.755 1.00 90.06 90 ILE A N 1
ATOM 691 C CA . ILE A 1 90 ? 3.352 -7.118 -4.201 1.0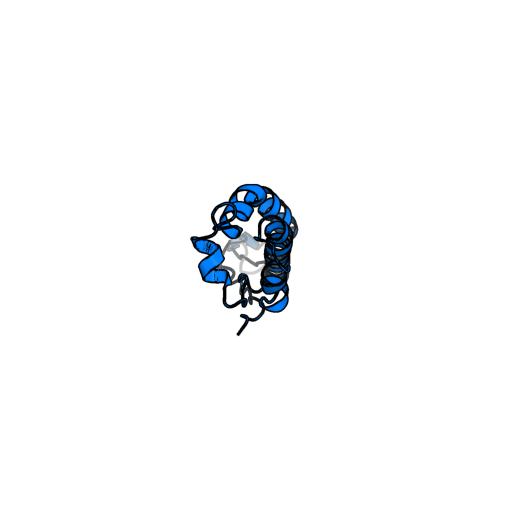0 90.06 90 ILE A CA 1
ATOM 692 C C . ILE A 1 90 ? 4.327 -8.080 -4.872 1.00 90.06 90 ILE A C 1
ATOM 694 O O . ILE A 1 90 ? 5.545 -7.909 -4.797 1.00 90.06 90 ILE A O 1
ATOM 698 N N . ASP A 1 91 ? 3.769 -9.051 -5.584 1.00 90.00 91 ASP A N 1
ATOM 699 C CA . ASP A 1 91 ? 4.485 -10.138 -6.232 1.00 90.00 91 ASP A CA 1
ATOM 700 C C . ASP A 1 91 ? 4.793 -9.826 -7.696 1.00 90.00 91 ASP A C 1
ATOM 702 O O . ASP A 1 91 ? 3.913 -9.633 -8.541 1.00 90.00 91 ASP A O 1
ATOM 706 N N . GLN A 1 92 ? 6.081 -9.846 -8.034 1.00 89.50 92 GLN A N 1
ATOM 707 C CA . GLN A 1 92 ? 6.548 -9.724 -9.412 1.00 89.50 92 GLN A CA 1
ATOM 708 C C . GLN A 1 92 ? 6.931 -11.086 -9.985 1.00 89.50 92 GLN A C 1
ATOM 710 O O . GLN A 1 92 ? 8.093 -11.481 -9.990 1.00 89.50 92 GLN A O 1
ATOM 715 N N . ILE A 1 93 ? 5.919 -11.784 -10.492 1.00 90.69 93 ILE A N 1
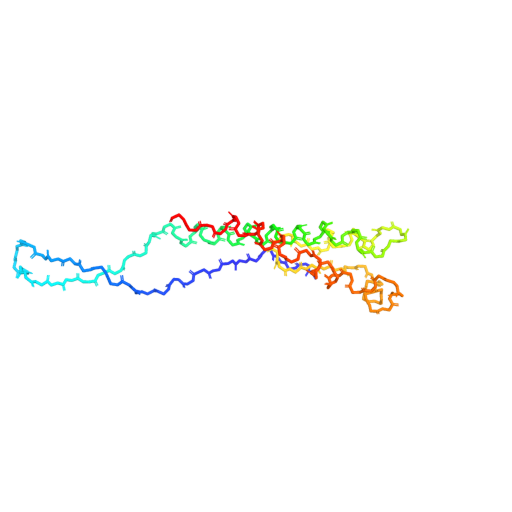ATOM 716 C CA . ILE A 1 93 ? 5.993 -13.126 -11.086 1.00 90.69 93 ILE A CA 1
ATOM 717 C C . ILE A 1 93 ? 6.842 -13.248 -12.366 1.00 90.69 93 ILE A C 1
ATOM 719 O O . ILE A 1 93 ? 7.143 -14.364 -12.784 1.00 90.69 93 ILE A O 1
ATOM 723 N N . ALA A 1 94 ? 7.233 -12.149 -13.022 1.00 90.31 94 ALA A N 1
ATOM 724 C CA . AL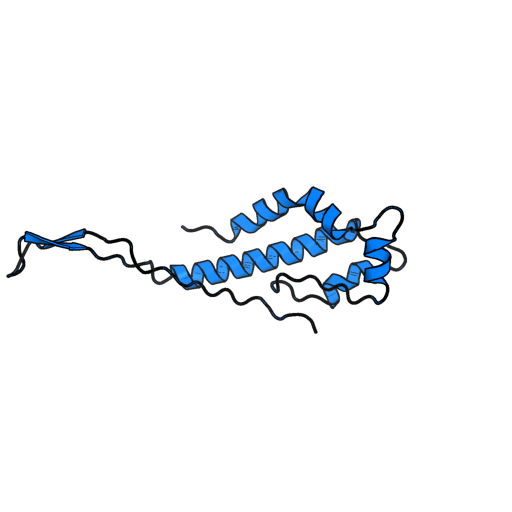A A 1 94 ? 8.057 -12.234 -14.229 1.00 90.31 94 ALA A CA 1
ATOM 725 C C . ALA A 1 94 ? 9.439 -12.867 -13.916 1.00 90.31 94 ALA A C 1
ATOM 727 O O . ALA A 1 94 ? 10.143 -12.360 -13.042 1.00 90.31 94 ALA A O 1
ATOM 728 N N . PRO A 1 95 ? 9.908 -13.896 -14.658 1.00 91.50 95 PRO A N 1
ATOM 729 C CA . PRO A 1 95 ? 11.145 -14.626 -14.326 1.00 91.50 95 PRO A CA 1
ATOM 730 C C . PRO A 1 95 ? 12.399 -13.745 -14.239 1.00 91.50 95 PRO A C 1
ATOM 732 O O . PRO A 1 95 ? 13.322 -14.003 -13.472 1.00 91.50 95 PRO A O 1
ATOM 735 N N . TYR A 1 96 ? 12.425 -12.667 -15.021 1.00 91.25 96 TYR A N 1
ATOM 736 C CA . TYR A 1 96 ? 13.527 -11.711 -15.065 1.00 91.25 96 TYR A CA 1
ATOM 737 C C . TYR A 1 96 ? 13.353 -10.525 -14.099 1.00 91.25 96 TYR A C 1
ATOM 739 O O . TYR A 1 96 ? 14.227 -9.656 -14.065 1.00 91.25 96 TYR A O 1
ATOM 747 N N . ALA A 1 97 ? 12.262 -10.459 -13.322 1.00 91.69 97 ALA A N 1
ATOM 748 C CA . ALA A 1 97 ? 11.965 -9.343 -12.422 1.00 91.69 97 ALA A CA 1
ATOM 749 C C . ALA A 1 97 ? 13.094 -9.116 -11.417 1.00 91.69 97 ALA A C 1
ATOM 751 O O . ALA A 1 97 ? 13.584 -7.997 -11.296 1.00 91.69 97 ALA A O 1
ATOM 752 N N . ARG A 1 98 ? 13.578 -10.183 -10.766 1.00 93.12 98 ARG A N 1
ATOM 753 C CA . ARG A 1 98 ? 14.667 -10.098 -9.783 1.00 93.12 98 ARG A CA 1
ATOM 754 C C . ARG A 1 98 ? 15.946 -9.520 -10.387 1.00 93.12 98 ARG A C 1
ATOM 756 O O . ARG A 1 98 ? 16.510 -8.587 -9.827 1.00 93.12 98 ARG A O 1
ATOM 763 N N . ARG A 1 99 ? 16.386 -10.039 -11.538 1.00 93.38 99 ARG A N 1
ATOM 764 C CA . ARG A 1 99 ? 17.599 -9.546 -12.209 1.00 93.38 99 ARG A CA 1
ATOM 765 C C . ARG A 1 99 ? 17.458 -8.070 -12.573 1.00 93.38 99 ARG A C 1
ATOM 767 O O . ARG A 1 99 ? 18.315 -7.265 -12.233 1.00 93.38 99 ARG A O 1
ATOM 774 N N . GLN A 1 100 ? 16.336 -7.696 -13.192 1.00 92.94 100 GLN A N 1
ATOM 775 C CA . GLN A 1 100 ? 16.067 -6.299 -13.542 1.00 92.94 100 GLN A CA 1
ATOM 776 C C . GLN A 1 100 ? 15.996 -5.395 -12.308 1.00 92.94 100 GLN A C 1
ATOM 778 O O . GLN A 1 100 ? 16.432 -4.249 -12.358 1.00 92.94 100 GLN A O 1
ATOM 783 N N . TYR A 1 101 ? 15.485 -5.899 -11.187 1.00 93.94 101 TYR A N 1
ATOM 784 C CA . TYR A 1 101 ? 15.380 -5.126 -9.959 1.00 93.94 101 TYR A CA 1
ATOM 785 C C . TYR A 1 101 ? 16.742 -4.669 -9.435 1.00 93.94 101 TYR A C 1
ATOM 787 O O . TYR A 1 101 ? 16.858 -3.537 -8.969 1.00 93.94 101 TYR A O 1
ATOM 795 N N . TYR A 1 102 ? 17.778 -5.501 -9.540 1.00 94.19 102 TYR A N 1
ATOM 796 C CA . TYR A 1 102 ? 19.107 -5.169 -9.024 1.00 94.19 102 TYR A CA 1
ATOM 797 C C . TYR A 1 102 ? 20.056 -4.603 -10.082 1.00 94.19 102 TYR A C 1
ATOM 799 O O . TYR A 1 102 ? 20.805 -3.681 -9.778 1.00 94.19 102 TYR A O 1
ATOM 807 N N . GLU A 1 103 ? 20.011 -5.116 -11.310 1.00 93.62 103 GLU A N 1
ATOM 808 C CA . GLU A 1 103 ? 21.050 -4.869 -12.321 1.00 93.62 103 GLU A CA 1
ATOM 809 C C . GLU A 1 103 ? 20.648 -3.844 -13.387 1.00 93.62 103 GLU A C 1
ATOM 811 O O . GLU A 1 103 ? 21.471 -3.456 -14.218 1.00 93.62 103 GLU A O 1
ATOM 816 N N . HIS A 1 104 ? 19.391 -3.389 -13.415 1.00 92.06 104 HIS A N 1
ATOM 817 C CA . HIS A 1 104 ? 18.979 -2.432 -14.437 1.00 92.06 104 HIS A CA 1
ATOM 818 C C . HIS A 1 104 ? 19.728 -1.101 -14.273 1.00 92.06 104 HIS A C 1
ATOM 820 O O . HIS A 1 104 ? 19.607 -0.429 -13.252 1.00 92.06 104 HIS A O 1
ATOM 826 N N . LYS A 1 105 ? 20.419 -0.669 -15.334 1.00 89.06 105 LYS A N 1
ATOM 827 C CA . LYS A 1 105 ? 21.325 0.493 -15.324 1.00 89.06 105 LYS A CA 1
ATOM 828 C C . LYS A 1 105 ? 20.687 1.782 -14.791 1.00 89.06 105 LYS A C 1
ATOM 830 O O . LYS A 1 105 ? 21.240 2.419 -13.909 1.00 89.06 105 LYS A O 1
ATOM 835 N N . GLU A 1 106 ? 19.503 2.139 -15.293 1.00 87.75 106 GLU A N 1
ATOM 836 C CA . GLU A 1 106 ? 18.873 3.431 -14.953 1.00 87.75 106 GLU A CA 1
ATOM 837 C C . GLU A 1 106 ? 17.669 3.346 -14.015 1.00 87.75 106 GLU A C 1
ATOM 839 O O . GLU A 1 106 ? 17.327 4.323 -13.353 1.00 87.75 106 GLU A O 1
ATOM 844 N N . LYS A 1 107 ? 16.976 2.206 -13.993 1.00 90.12 107 LYS A N 1
ATOM 845 C CA . LYS A 1 107 ? 15.665 2.020 -13.358 1.00 90.12 107 LYS A CA 1
ATOM 846 C C . LYS A 1 107 ? 15.647 0.831 -12.394 1.00 90.12 107 LYS A C 1
ATOM 848 O O . LYS A 1 107 ? 14.588 0.269 -12.146 1.00 90.12 107 LYS A O 1
ATOM 853 N N . SER A 1 108 ? 16.797 0.437 -11.846 1.00 92.12 108 SER A N 1
ATOM 854 C CA . SER A 1 108 ? 16.855 -0.553 -10.765 1.00 92.12 108 SER A CA 1
ATOM 855 C C . SER A 1 108 ? 16.087 -0.074 -9.528 1.00 92.12 108 SER A C 1
ATOM 857 O O . SER A 1 108 ? 15.846 1.122 -9.329 1.00 92.12 108 SER A O 1
ATOM 859 N N . ARG A 1 109 ? 15.674 -1.035 -8.697 1.00 93.62 109 ARG A N 1
ATOM 860 C CA . ARG A 1 109 ? 14.978 -0.826 -7.420 1.00 93.62 109 ARG A CA 1
ATOM 861 C C . ARG A 1 109 ? 13.778 0.118 -7.534 1.00 93.62 109 ARG A C 1
ATOM 863 O O . ARG A 1 109 ? 13.555 0.973 -6.677 1.00 93.62 109 ARG A O 1
ATOM 870 N N . TRP A 1 110 ? 12.991 -0.030 -8.601 1.00 93.69 110 TRP A N 1
ATOM 871 C CA . TRP A 1 110 ? 11.864 0.858 -8.908 1.00 93.69 110 TRP A CA 1
ATOM 872 C C . TRP A 1 110 ? 10.823 0.940 -7.780 1.00 93.69 110 TRP A C 1
ATOM 874 O O . TRP A 1 110 ? 10.218 1.993 -7.596 1.00 93.69 110 TRP A O 1
ATOM 884 N N . PHE A 1 111 ? 10.658 -0.120 -6.980 1.00 92.75 111 PHE A N 1
ATOM 885 C CA . PHE A 1 111 ? 9.796 -0.103 -5.795 1.00 92.75 111 PHE A CA 1
ATOM 886 C C . PHE A 1 111 ? 10.308 0.860 -4.712 1.00 92.75 111 PHE A C 1
ATOM 888 O O . PHE A 1 111 ? 9.556 1.709 -4.239 1.00 92.75 111 PHE A O 1
ATOM 895 N N . GLU A 1 112 ? 11.599 0.806 -4.372 1.00 93.44 112 GLU A N 1
ATOM 896 C CA . GLU A 1 112 ? 12.197 1.737 -3.403 1.00 93.44 112 GLU A CA 1
ATOM 897 C C . GLU A 1 112 ? 12.178 3.179 -3.908 1.00 93.44 112 GLU A C 1
ATOM 899 O O . GLU A 1 112 ? 11.909 4.115 -3.155 1.00 93.44 112 GLU A O 1
ATOM 904 N N . ARG A 1 113 ? 12.388 3.374 -5.212 1.00 93.69 113 ARG A N 1
ATOM 905 C CA . ARG A 1 113 ? 12.291 4.698 -5.834 1.00 93.69 113 ARG A CA 1
ATOM 906 C C . ARG A 1 113 ? 10.876 5.269 -5.765 1.00 93.69 113 ARG A C 1
ATOM 908 O O . ARG A 1 113 ? 10.712 6.451 -5.469 1.00 93.69 113 ARG A O 1
ATOM 915 N N . MET A 1 114 ? 9.869 4.438 -6.035 1.00 94.56 114 MET A N 1
ATOM 916 C CA . MET A 1 114 ? 8.457 4.795 -5.897 1.00 94.56 114 MET A CA 1
ATOM 917 C C . MET A 1 114 ? 8.144 5.174 -4.445 1.00 94.56 114 MET A C 1
ATOM 919 O O . MET A 1 114 ? 7.597 6.251 -4.210 1.00 94.56 114 MET A O 1
ATOM 923 N N . LYS A 1 115 ? 8.577 4.358 -3.471 1.00 92.12 115 LYS A N 1
ATOM 924 C CA . LYS A 1 115 ? 8.428 4.657 -2.039 1.00 92.12 115 LYS A CA 1
ATOM 925 C C . LYS A 1 115 ? 9.036 6.008 -1.687 1.00 92.12 115 LYS A C 1
ATOM 927 O O . LYS A 1 115 ? 8.358 6.824 -1.078 1.00 92.12 115 LYS A O 1
ATOM 932 N N . ASN A 1 116 ? 10.268 6.278 -2.111 1.00 93.44 116 ASN A N 1
ATOM 933 C CA . ASN A 1 116 ? 10.936 7.538 -1.792 1.00 93.44 116 ASN A CA 1
ATOM 934 C C . ASN A 1 116 ? 10.168 8.763 -2.328 1.00 93.44 116 ASN A C 1
ATOM 936 O O . ASN A 1 116 ? 10.001 9.747 -1.617 1.00 93.44 116 ASN A O 1
ATOM 940 N N . ARG A 1 117 ? 9.636 8.686 -3.555 1.00 93.00 117 ARG A N 1
ATOM 941 C CA . ARG A 1 117 ? 8.883 9.791 -4.175 1.00 93.00 117 ARG A CA 1
ATOM 942 C C . ARG A 1 117 ? 7.455 9.961 -3.664 1.00 93.00 117 ARG A C 1
ATOM 944 O O . ARG A 1 117 ? 6.893 11.047 -3.789 1.00 93.00 117 ARG A O 1
ATOM 951 N N . HIS A 1 118 ? 6.824 8.893 -3.183 1.00 93.88 118 HIS A N 1
ATOM 952 C CA . HIS A 1 118 ? 5.371 8.877 -3.004 1.00 93.88 118 HIS A CA 1
ATOM 953 C C . HIS A 1 118 ? 4.889 8.436 -1.625 1.00 93.88 118 HIS A C 1
ATOM 955 O O . HIS A 1 118 ? 3.684 8.528 -1.386 1.00 93.88 118 HIS A O 1
ATOM 961 N N . LYS A 1 119 ? 5.785 8.027 -0.715 1.00 92.50 119 LYS A N 1
ATOM 962 C CA . LYS A 1 119 ? 5.436 7.579 0.644 1.00 92.50 119 LYS A CA 1
ATOM 963 C C . LYS A 1 119 ? 4.446 8.514 1.336 1.00 92.50 119 LYS A C 1
ATOM 965 O O . LYS A 1 119 ? 3.407 8.054 1.790 1.00 92.50 119 LYS A O 1
ATOM 970 N N . ASP A 1 120 ? 4.700 9.819 1.328 1.00 93.38 120 ASP A N 1
ATOM 971 C CA . ASP A 1 120 ? 3.917 10.777 2.113 1.00 93.38 120 ASP A CA 1
ATOM 972 C C . ASP A 1 120 ? 2.506 10.938 1.536 1.00 93.38 120 ASP A C 1
ATOM 974 O O . ASP A 1 120 ? 1.520 11.034 2.263 1.00 93.38 120 ASP A O 1
ATOM 978 N N . SER A 1 121 ? 2.387 10.880 0.208 1.00 93.38 121 SER A N 1
ATOM 979 C CA . SER A 1 121 ? 1.098 10.931 -0.480 1.00 93.38 121 SER A CA 1
ATOM 980 C C . SER A 1 121 ? 0.280 9.657 -0.260 1.00 93.38 121 SER A C 1
ATOM 982 O O . SER A 1 121 ? -0.932 9.747 -0.068 1.00 93.38 121 SER A O 1
ATOM 984 N N . ILE A 1 122 ? 0.931 8.490 -0.252 1.00 92.62 122 ILE A N 1
ATOM 985 C CA . ILE A 1 122 ? 0.281 7.204 0.028 1.00 92.62 122 ILE A CA 1
ATOM 986 C C . ILE A 1 122 ? -0.190 7.164 1.486 1.00 92.62 122 ILE A C 1
ATOM 988 O O . ILE A 1 122 ? -1.344 6.830 1.740 1.00 92.62 122 ILE A O 1
ATOM 992 N N . LEU A 1 123 ? 0.652 7.582 2.436 1.00 91.94 123 LEU A N 1
ATOM 993 C CA . LEU A 1 123 ? 0.301 7.648 3.858 1.00 91.94 123 LEU A CA 1
ATOM 994 C C . LEU A 1 123 ? -0.871 8.601 4.114 1.00 91.94 123 LEU A C 1
ATOM 996 O O . LEU A 1 123 ? -1.813 8.243 4.819 1.00 91.94 123 LEU A O 1
ATOM 1000 N N . LYS A 1 124 ? -0.864 9.785 3.487 1.00 92.62 124 LYS A N 1
ATOM 1001 C CA . LYS A 1 124 ? -1.969 10.747 3.589 1.00 92.62 124 LYS A CA 1
ATOM 1002 C C . LYS A 1 124 ? -3.283 10.182 3.044 1.00 92.62 124 LYS A C 1
ATOM 1004 O O . LYS A 1 124 ? -4.335 10.430 3.625 1.00 92.62 124 LYS A O 1
ATOM 1009 N N . GLY A 1 125 ? -3.234 9.435 1.941 1.00 90.94 125 GLY A N 1
ATOM 1010 C CA . GLY A 1 125 ? -4.415 8.776 1.384 1.00 90.94 125 GLY A CA 1
ATOM 1011 C C . GLY A 1 125 ? -4.934 7.651 2.283 1.00 90.94 125 GLY A C 1
ATOM 1012 O O . GLY A 1 125 ? -6.125 7.615 2.584 1.00 90.94 125 GLY A O 1
ATOM 1013 N N . ALA A 1 126 ? -4.036 6.803 2.792 1.00 91.38 126 ALA A N 1
ATOM 1014 C CA . ALA A 1 126 ? -4.373 5.691 3.678 1.00 91.38 126 ALA A CA 1
ATOM 1015 C C . ALA A 1 126 ? -5.016 6.161 4.996 1.00 91.38 126 ALA A C 1
ATOM 1017 O O . ALA A 1 126 ? -5.964 5.544 5.478 1.00 91.38 126 ALA A O 1
ATOM 1018 N N . ALA A 1 127 ? -4.563 7.295 5.542 1.00 89.00 127 ALA A N 1
ATOM 1019 C CA . ALA A 1 127 ? -5.107 7.879 6.768 1.00 89.00 127 ALA A CA 1
ATOM 1020 C C . ALA A 1 127 ? -6.606 8.227 6.677 1.00 89.00 127 ALA A C 1
ATOM 1022 O O . ALA A 1 127 ? -7.284 8.294 7.700 1.00 89.00 127 ALA A O 1
ATOM 1023 N N . ASN A 1 128 ? -7.158 8.415 5.473 1.00 89.38 128 ASN A N 1
ATOM 1024 C CA . ASN A 1 128 ? -8.587 8.690 5.317 1.00 89.38 128 ASN A CA 1
ATOM 1025 C C . ASN A 1 128 ? -9.486 7.486 5.620 1.00 89.38 128 ASN A C 1
ATOM 1027 O O . ASN A 1 128 ? -10.660 7.688 5.918 1.00 89.38 128 ASN A O 1
ATOM 1031 N N . TYR A 1 129 ? -8.943 6.269 5.578 1.00 86.19 129 TYR A N 1
ATOM 1032 C CA . TYR A 1 129 ? -9.695 5.035 5.805 1.00 86.19 129 TYR A CA 1
ATOM 1033 C C . TYR A 1 129 ? -9.731 4.608 7.279 1.00 86.19 129 TYR A C 1
ATOM 1035 O O . TYR A 1 129 ? -10.599 3.830 7.663 1.00 86.19 129 TYR A O 1
ATOM 1043 N N . VAL A 1 130 ? -8.832 5.136 8.118 1.00 79.50 130 VAL A N 1
ATOM 1044 C CA . VAL A 1 130 ? -8.702 4.776 9.544 1.00 79.50 130 VAL A CA 1
ATOM 1045 C C . VAL A 1 130 ? -9.030 5.981 10.432 1.00 79.50 130 VAL A C 1
ATOM 1047 O O . VAL A 1 130 ? -8.229 6.409 11.260 1.00 79.50 130 VAL A O 1
ATOM 1050 N N . LYS A 1 131 ? -10.207 6.585 10.240 1.00 67.50 131 LYS A N 1
ATOM 1051 C CA . LYS A 1 131 ? -10.685 7.664 11.118 1.00 67.50 131 LYS A CA 1
ATOM 1052 C C . LYS A 1 131 ? -11.552 7.085 12.235 1.00 67.50 131 LYS A C 1
ATOM 1054 O O . LYS A 1 131 ? -12.639 6.572 11.971 1.00 67.50 131 LYS A O 1
ATOM 1059 N N . SER A 1 132 ? -11.091 7.196 13.482 1.00 54.00 132 SER A N 1
ATOM 1060 C CA . SER A 1 132 ? -11.969 7.072 14.651 1.00 54.00 132 SER A CA 1
ATOM 1061 C C . SER A 1 132 ? -12.878 8.299 14.697 1.00 54.00 132 SER A C 1
ATOM 1063 O O . SER A 1 132 ? -12.364 9.412 14.817 1.00 54.00 132 SER A O 1
ATOM 1065 N N . HIS A 1 133 ? -14.188 8.096 14.559 1.00 49.72 133 HIS A N 1
ATOM 1066 C CA . HIS A 1 133 ? -15.184 9.097 14.947 1.00 49.72 133 HIS A CA 1
ATOM 1067 C C . HIS A 1 133 ? -15.330 9.090 16.469 1.00 49.72 133 HIS A C 1
ATOM 1069 O O . HIS A 1 133 ? -15.314 7.971 17.038 1.00 49.72 133 HIS A O 1
#

Radius of gyration: 23.39 Å; chains: 1; bounding box: 51×29×74 Å

pLDDT: mean 80.04, std 15.78, range [44.84, 94.56]